Protein AF-A0A7R7BCV6-F1 (afdb_monomer_lite)

pLDDT: mean 92.2, std 9.37, range [54.16, 98.69]

Sequence (94 aa):
MRFWRGHNKRPVPPDTRMTAQQRRRLRLMIQAADGRMNGASYREIAAVCYGIERVGTNPWKTSSLRDAVIGLVKGGAEMIGGGYLQLLRHRRRA

Radius of gyration: 16.89 Å; chains: 1; bounding box: 45×40×32 Å

Foldseek 3Di:
DQVVCVVVVHDGDDDPLDDPVRVLLLVLLQQLQVCVVVVHDLLRSLCVSPNNVVSPPDDNVPDPSSVSSVVSPVVSVVCVVVVVVVSVDDPDDD

Structure (mmCIF, N/CA/C/O backbone):
data_AF-A0A7R7BCV6-F1
#
_entry.id   AF-A0A7R7BCV6-F1
#
loop_
_atom_site.group_PDB
_atom_site.id
_atom_site.type_symbol
_atom_site.label_atom_id
_atom_site.label_alt_id
_atom_site.label_comp_id
_atom_site.label_asym_id
_atom_site.label_entity_id
_atom_site.label_seq_id
_atom_site.pdbx_PDB_ins_code
_atom_site.Cartn_x
_atom_site.Cartn_y
_atom_site.Cartn_z
_atom_site.occupancy
_atom_site.B_iso_or_equiv
_atom_site.auth_seq_id
_atom_site.auth_comp_id
_atom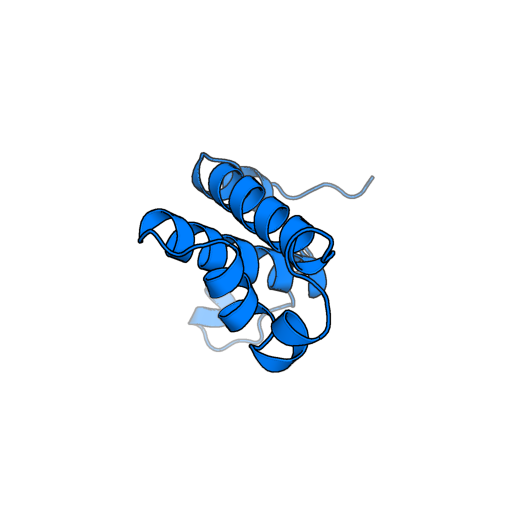_site.auth_asym_id
_atom_site.auth_atom_id
_atom_site.pdbx_PDB_model_num
ATOM 1 N N . MET A 1 1 ? -20.633 20.570 7.604 1.00 71.94 1 MET A N 1
ATOM 2 C CA . MET A 1 1 ? -20.101 19.188 7.504 1.00 71.94 1 MET A CA 1
ATOM 3 C C . MET A 1 1 ? -20.025 18.734 6.043 1.00 71.94 1 MET A C 1
ATOM 5 O O . MET A 1 1 ? -20.965 18.981 5.299 1.00 71.94 1 MET A O 1
ATOM 9 N N . ARG A 1 2 ? -18.915 18.106 5.616 1.00 78.06 2 ARG A N 1
ATOM 10 C CA . ARG A 1 2 ? -18.667 17.698 4.208 1.00 78.06 2 ARG A CA 1
ATOM 11 C C . ARG A 1 2 ? -19.643 16.627 3.707 1.00 78.06 2 ARG A C 1
ATOM 13 O O . ARG A 1 2 ? -20.156 16.760 2.604 1.00 78.06 2 ARG A O 1
ATOM 20 N N . PHE A 1 3 ? -19.939 15.639 4.555 1.00 82.06 3 PHE A N 1
ATOM 21 C CA . PHE A 1 3 ? -20.923 14.580 4.301 1.00 82.06 3 PHE A CA 1
ATOM 22 C C . PHE A 1 3 ? -22.284 15.150 3.870 1.00 82.06 3 PHE A C 1
ATOM 24 O O . PHE A 1 3 ? -22.760 14.873 2.774 1.00 82.06 3 PHE A O 1
ATOM 31 N N . TRP A 1 4 ? -22.840 16.058 4.676 1.00 85.69 4 TRP A N 1
ATOM 32 C CA . TRP A 1 4 ? -24.119 16.713 4.399 1.00 85.69 4 TRP A CA 1
ATOM 33 C C . TRP A 1 4 ? -24.133 17.516 3.090 1.00 85.69 4 TRP A C 1
ATOM 35 O O . TRP A 1 4 ? -25.152 17.545 2.410 1.00 85.69 4 TRP A O 1
ATOM 45 N N . ARG A 1 5 ? -23.022 18.154 2.691 1.00 89.00 5 ARG A N 1
ATOM 46 C CA . ARG A 1 5 ? -22.957 18.863 1.397 1.00 89.00 5 ARG A CA 1
ATOM 47 C C . ARG A 1 5 ? -23.026 17.894 0.219 1.00 89.00 5 ARG A C 1
ATOM 49 O O . ARG A 1 5 ? -23.812 18.134 -0.690 1.00 89.00 5 ARG A O 1
ATOM 56 N N . GLY A 1 6 ? -22.268 16.798 0.279 1.00 88.94 6 GLY A N 1
ATOM 57 C CA . GLY A 1 6 ? -22.277 15.771 -0.765 1.00 88.94 6 GLY A CA 1
ATOM 58 C C . GLY A 1 6 ? -23.654 15.132 -0.937 1.00 88.94 6 GLY A C 1
ATOM 59 O O . GLY A 1 6 ? -24.138 15.030 -2.059 1.00 88.94 6 GLY A O 1
ATOM 60 N N . HIS A 1 7 ? -24.323 14.805 0.173 1.00 91.81 7 HIS A N 1
ATOM 61 C CA . HIS A 1 7 ? -25.683 14.259 0.147 1.00 91.81 7 HIS A CA 1
ATOM 62 C C . HIS A 1 7 ? -26.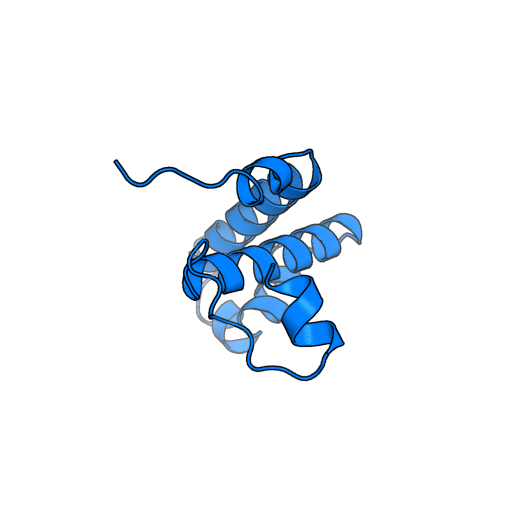694 15.214 -0.515 1.00 91.81 7 HIS A C 1
ATOM 64 O O . HIS A 1 7 ? -27.552 14.788 -1.276 1.00 91.81 7 HIS A O 1
ATOM 70 N N . ASN A 1 8 ? -26.535 16.522 -0.303 1.00 94.25 8 ASN A N 1
ATOM 71 C CA . ASN A 1 8 ? -27.393 17.556 -0.886 1.00 94.25 8 ASN A CA 1
ATOM 72 C C . ASN A 1 8 ? -26.928 18.043 -2.276 1.00 94.25 8 ASN A C 1
ATOM 74 O O . ASN A 1 8 ? -27.295 19.144 -2.683 1.00 94.25 8 ASN A O 1
ATOM 78 N N . LYS A 1 9 ? -26.072 17.283 -2.982 1.00 91.38 9 LYS A N 1
ATOM 79 C CA . LYS A 1 9 ? -25.496 17.642 -4.299 1.00 91.38 9 LYS A CA 1
ATOM 80 C C . LYS A 1 9 ? -24.828 19.028 -4.340 1.00 91.38 9 LYS A C 1
ATOM 82 O O . LYS A 1 9 ? -24.731 19.659 -5.390 1.00 91.38 9 LYS A O 1
ATOM 87 N N . ARG A 1 10 ? -24.352 19.518 -3.192 1.00 91.19 10 ARG A N 1
ATOM 88 C CA . ARG A 1 10 ? -23.624 20.787 -3.074 1.00 91.19 10 ARG A CA 1
ATOM 89 C C . ARG A 1 10 ? -22.120 20.546 -3.235 1.00 91.19 10 ARG A C 1
ATOM 91 O O . ARG A 1 10 ? -21.637 19.498 -2.801 1.00 91.19 10 ARG A O 1
ATOM 98 N N . PRO A 1 11 ? -21.353 21.527 -3.750 1.00 89.25 11 PRO A N 1
ATOM 99 C CA . PRO A 1 11 ? -19.899 21.425 -3.830 1.00 89.25 11 PRO A CA 1
ATOM 100 C C . PRO A 1 11 ? -19.277 21.037 -2.480 1.00 89.25 11 PRO A C 1
ATOM 102 O O . PRO A 1 11 ? -19.568 21.642 -1.439 1.00 89.25 11 PRO A O 1
ATOM 105 N N . VAL A 1 12 ? -18.439 19.998 -2.495 1.00 87.25 12 VAL A N 1
ATOM 106 C CA . VAL A 1 12 ? -17.772 19.459 -1.305 1.00 87.25 12 VAL A CA 1
ATOM 107 C C . VAL A 1 12 ? -16.341 19.997 -1.251 1.00 87.25 12 VAL A C 1
ATOM 109 O O . VAL A 1 12 ? -15.566 19.717 -2.163 1.00 87.25 12 VAL A O 1
ATOM 112 N N . PRO A 1 13 ? -15.945 20.715 -0.184 1.00 84.50 13 PRO A N 1
ATOM 113 C CA . PRO A 1 13 ? -14.570 21.177 -0.034 1.00 84.50 13 PRO A CA 1
ATOM 114 C C . PRO A 1 13 ? -13.556 20.016 -0.060 1.00 84.50 13 PRO A C 1
ATOM 116 O O . PRO A 1 13 ? -13.856 18.935 0.481 1.00 84.50 13 PRO A O 1
ATOM 119 N N . PRO A 1 14 ? -12.358 20.221 -0.641 1.00 79.44 14 PRO A N 1
ATOM 120 C CA . PRO A 1 14 ? -11.313 19.202 -0.687 1.00 79.44 14 PRO A CA 1
ATOM 121 C C . PRO A 1 14 ? -10.903 18.761 0.725 1.00 79.44 14 PRO A C 1
ATOM 123 O O . PRO A 1 14 ? -10.848 19.562 1.657 1.00 79.44 14 PRO A O 1
ATOM 126 N N . ASP A 1 15 ? -10.641 17.461 0.899 1.00 79.81 15 ASP A N 1
ATOM 127 C CA . ASP A 1 15 ? -10.150 16.930 2.174 1.00 79.81 15 ASP A CA 1
ATOM 128 C C . ASP A 1 15 ? -8.631 17.081 2.260 1.00 79.81 15 ASP A C 1
ATOM 130 O O . ASP A 1 15 ? -7.892 16.357 1.591 1.00 79.81 15 ASP A O 1
ATOM 134 N N . THR A 1 16 ? -8.173 18.014 3.090 1.00 83.00 16 THR A N 1
ATOM 135 C CA . THR A 1 16 ? -6.755 18.363 3.245 1.00 83.00 16 THR A CA 1
ATOM 136 C C . THR A 1 16 ? -6.036 17.551 4.323 1.00 83.00 16 THR A C 1
ATOM 138 O O . THR A 1 16 ? -4.841 17.753 4.534 1.00 83.00 16 THR A O 1
ATOM 141 N N . ARG A 1 17 ? -6.717 16.607 4.996 1.00 81.38 17 ARG A N 1
ATOM 142 C CA . ARG A 1 17 ? -6.092 15.764 6.037 1.00 81.38 17 ARG A CA 1
ATOM 143 C C . ARG A 1 17 ? -5.036 14.805 5.489 1.00 81.38 17 ARG A C 1
ATOM 145 O O . ARG A 1 17 ? -4.209 14.316 6.250 1.00 81.38 17 ARG A O 1
ATOM 152 N N . MET A 1 18 ? -5.082 14.518 4.189 1.00 86.81 18 MET A N 1
ATOM 153 C CA . MET A 1 18 ? -4.213 13.552 3.529 1.00 86.81 18 MET A CA 1
ATOM 154 C C . MET A 1 18 ? -3.750 14.055 2.169 1.00 86.81 18 MET A C 1
ATOM 156 O O . MET A 1 18 ? -4.571 14.463 1.342 1.00 86.81 18 MET A O 1
ATOM 160 N N . THR A 1 19 ? -2.453 13.925 1.895 1.00 90.12 19 THR A N 1
ATOM 161 C CA . THR A 1 19 ? -1.911 14.193 0.559 1.00 90.12 19 THR A CA 1
ATOM 162 C C . THR A 1 19 ? -2.368 13.126 -0.441 1.00 90.12 19 THR A C 1
ATOM 164 O O . THR A 1 19 ? -2.724 11.998 -0.077 1.00 90.12 19 THR A O 1
ATOM 167 N N . ALA A 1 20 ? -2.332 13.453 -1.736 1.00 91.88 20 ALA A N 1
ATOM 168 C CA . ALA A 1 20 ? -2.649 12.494 -2.796 1.00 91.88 20 ALA A CA 1
ATOM 169 C C . ALA A 1 20 ? -1.739 11.250 -2.743 1.00 91.88 20 ALA A C 1
ATOM 171 O O . ALA A 1 20 ? -2.211 10.127 -2.939 1.00 91.88 20 ALA A O 1
ATOM 172 N N . GLN A 1 21 ? -0.460 11.436 -2.400 1.00 94.06 21 GLN A N 1
ATOM 173 C CA . GLN A 1 21 ? 0.510 10.353 -2.239 1.00 94.06 21 GLN A CA 1
ATOM 174 C C . GLN A 1 21 ? 0.158 9.435 -1.063 1.00 94.06 21 GLN A C 1
ATOM 176 O O . GLN A 1 21 ? 0.148 8.216 -1.228 1.00 94.06 21 GLN A O 1
ATOM 181 N N . GLN A 1 22 ? -0.195 9.996 0.100 1.00 93.25 22 GLN A N 1
ATOM 182 C CA . GLN A 1 22 ? -0.631 9.206 1.258 1.00 93.25 22 GLN A CA 1
ATOM 183 C C . GLN A 1 22 ? -1.891 8.399 0.931 1.00 93.25 22 GLN A C 1
ATOM 185 O O . GLN A 1 22 ? -1.965 7.211 1.236 1.00 93.25 22 GLN A O 1
ATOM 190 N N . ARG A 1 23 ? -2.859 9.015 0.240 1.00 93.69 23 ARG A N 1
ATOM 191 C CA . ARG A 1 23 ? -4.094 8.343 -0.188 1.00 93.69 23 ARG A CA 1
ATOM 192 C C . ARG A 1 23 ? -3.822 7.205 -1.175 1.00 93.69 23 ARG A C 1
ATOM 194 O O . ARG A 1 23 ? -4.42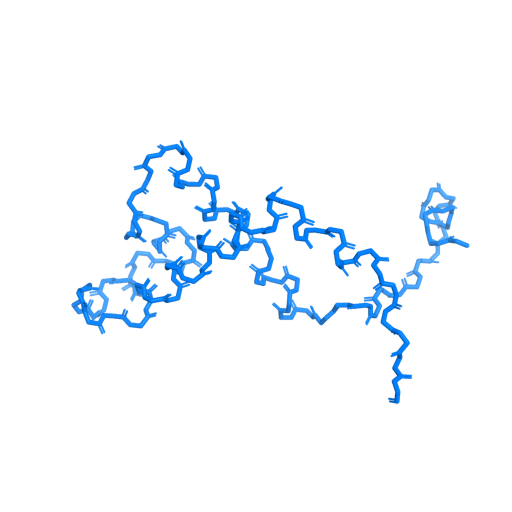2 6.141 -1.053 1.00 93.69 23 ARG A O 1
ATOM 201 N N . ARG A 1 24 ? -2.912 7.409 -2.136 1.00 95.62 24 ARG A N 1
ATOM 202 C CA . ARG A 1 24 ? -2.465 6.349 -3.055 1.00 95.62 24 ARG A CA 1
ATOM 203 C C . ARG A 1 24 ? -1.804 5.208 -2.290 1.00 95.62 24 ARG A C 1
ATOM 205 O O . ARG A 1 24 ? -2.132 4.054 -2.541 1.00 95.62 24 ARG A O 1
ATOM 212 N N . ARG A 1 25 ? -0.915 5.530 -1.348 1.00 96.75 25 ARG A N 1
ATOM 213 C CA . ARG A 1 25 ? -0.223 4.531 -0.532 1.00 96.75 25 ARG A CA 1
ATOM 214 C C . ARG A 1 25 ? -1.204 3.701 0.295 1.00 96.75 25 ARG A C 1
ATOM 216 O O . ARG A 1 25 ? -1.089 2.487 0.267 1.00 96.75 25 ARG A O 1
ATOM 223 N N . LEU A 1 26 ? -2.202 4.317 0.937 1.00 96.19 26 LEU A N 1
ATOM 224 C CA . LEU A 1 26 ? -3.229 3.577 1.684 1.00 96.19 26 LEU A CA 1
ATOM 225 C C . LEU A 1 26 ? -3.994 2.570 0.818 1.00 96.19 26 LEU A C 1
ATOM 227 O O . LEU A 1 26 ? -4.208 1.447 1.255 1.00 96.19 26 LEU A O 1
ATOM 231 N N . ARG A 1 27 ? -4.376 2.936 -0.413 1.00 96.81 27 ARG A N 1
ATOM 232 C CA . ARG A 1 27 ? -5.051 1.989 -1.318 1.00 96.81 27 ARG A CA 1
ATOM 233 C C . ARG A 1 27 ? -4.180 0.774 -1.628 1.00 96.81 27 ARG A C 1
ATOM 235 O O . ARG A 1 27 ? -4.667 -0.346 -1.572 1.00 96.81 27 ARG A O 1
ATOM 242 N N . LEU A 1 28 ? -2.894 1.002 -1.897 1.00 98.31 28 LEU A N 1
ATOM 243 C CA . LEU A 1 28 ? -1.937 -0.080 -2.132 1.00 98.31 28 LEU A CA 1
ATOM 244 C C . LEU A 1 28 ? -1.735 -0.955 -0.887 1.00 98.31 28 LEU A C 1
ATOM 246 O O . LEU A 1 28 ? -1.539 -2.154 -1.018 1.00 98.31 28 LEU A O 1
ATOM 250 N N . MET A 1 29 ? -1.792 -0.373 0.314 1.00 98.50 29 MET A N 1
ATOM 251 C CA . MET A 1 29 ? -1.698 -1.123 1.571 1.00 98.50 29 MET A CA 1
ATOM 252 C C . MET A 1 29 ? -2.892 -2.047 1.785 1.00 98.50 29 MET A C 1
ATOM 254 O O . MET A 1 29 ? -2.687 -3.201 2.140 1.00 98.50 29 MET A O 1
ATOM 258 N N . ILE A 1 30 ? -4.109 -1.553 1.534 1.00 97.25 30 ILE A N 1
ATOM 259 C CA . ILE A 1 30 ? -5.336 -2.359 1.610 1.00 97.25 30 ILE A CA 1
ATOM 260 C C . ILE A 1 30 ? -5.243 -3.518 0.614 1.00 97.25 30 ILE A C 1
ATOM 262 O O . ILE A 1 30 ? -5.303 -4.672 1.014 1.00 97.25 30 ILE A O 1
ATOM 266 N N . GLN A 1 31 ? -4.945 -3.222 -0.653 1.00 98.06 31 GLN A N 1
ATOM 267 C CA . GLN A 1 31 ? -4.815 -4.245 -1.691 1.00 98.06 31 GLN A CA 1
ATOM 268 C C . GLN A 1 31 ? -3.720 -5.281 -1.381 1.00 98.06 31 GLN A C 1
ATOM 270 O O . GLN A 1 31 ? -3.893 -6.473 -1.630 1.00 98.06 31 GLN A O 1
ATOM 275 N N . ALA A 1 32 ? -2.581 -4.846 -0.835 1.00 98.69 32 ALA A N 1
ATOM 276 C CA . ALA A 1 32 ? -1.503 -5.745 -0.441 1.00 98.69 32 ALA A CA 1
ATOM 277 C C . ALA A 1 32 ? -1.889 -6.622 0.761 1.00 98.69 32 ALA A C 1
ATOM 279 O O . ALA A 1 32 ? -1.525 -7.798 0.790 1.00 98.69 32 ALA A O 1
ATOM 280 N N . ALA A 1 33 ? -2.618 -6.071 1.736 1.00 98.31 33 ALA A N 1
ATOM 281 C CA . ALA A 1 33 ? -3.142 -6.830 2.866 1.00 98.31 33 ALA A CA 1
ATOM 282 C C . ALA A 1 33 ? -4.151 -7.885 2.396 1.00 98.31 33 ALA A C 1
ATOM 284 O O . ALA A 1 33 ? -3.974 -9.058 2.722 1.00 98.31 33 ALA A O 1
ATOM 285 N N . ASP A 1 34 ? -5.106 -7.499 1.546 1.00 98.12 34 ASP A N 1
ATOM 286 C CA . ASP A 1 34 ? -6.080 -8.414 0.944 1.00 98.12 34 ASP A CA 1
ATOM 287 C C . ASP A 1 34 ? -5.367 -9.543 0.189 1.00 98.12 34 ASP A C 1
ATOM 289 O O . ASP A 1 34 ? -5.644 -10.721 0.413 1.00 98.12 34 ASP A O 1
ATOM 293 N N . GLY A 1 35 ? -4.377 -9.210 -0.646 1.00 98.25 35 GLY A N 1
ATOM 294 C CA . GLY A 1 35 ? -3.580 -10.204 -1.363 1.00 98.25 35 GLY A CA 1
ATOM 295 C C . GLY A 1 35 ? -2.888 -11.194 -0.422 1.00 98.25 35 GLY A C 1
ATOM 296 O O . GLY A 1 35 ? -2.957 -12.402 -0.639 1.00 98.25 35 GLY A O 1
ATOM 297 N N . ARG A 1 36 ? -2.265 -10.712 0.663 1.00 98.12 36 ARG A N 1
ATOM 298 C CA . ARG A 1 36 ? -1.610 -11.591 1.646 1.00 98.12 36 ARG A CA 1
ATOM 299 C C . ARG A 1 36 ? -2.589 -12.461 2.418 1.00 98.12 36 ARG A C 1
ATOM 301 O O . ARG A 1 36 ? -2.268 -13.623 2.650 1.00 98.12 36 ARG A O 1
ATOM 308 N N . MET A 1 37 ? -3.746 -11.923 2.801 1.00 97.81 37 MET A N 1
ATOM 309 C CA . MET A 1 37 ? -4.806 -12.688 3.467 1.00 97.81 37 MET A CA 1
ATOM 310 C C . MET A 1 37 ? -5.339 -13.812 2.572 1.00 97.81 37 MET A C 1
ATOM 312 O O . MET A 1 37 ? -5.695 -14.869 3.077 1.00 97.81 37 MET A O 1
ATOM 316 N N . ASN A 1 38 ? -5.308 -13.618 1.251 1.00 98.31 38 ASN A N 1
ATOM 317 C CA . ASN A 1 38 ? -5.679 -14.621 0.252 1.00 98.31 38 ASN A CA 1
ATOM 318 C C . ASN A 1 38 ? -4.492 -15.481 -0.233 1.00 98.31 38 ASN A C 1
ATOM 320 O O . ASN A 1 38 ? -4.590 -16.159 -1.251 1.00 98.31 38 ASN A O 1
ATOM 324 N N . GLY A 1 39 ? -3.352 -15.458 0.467 1.00 98.38 39 GLY A N 1
ATOM 325 C CA . GLY A 1 39 ? -2.210 -16.331 0.178 1.00 98.38 39 GLY A CA 1
ATOM 326 C C . GLY A 1 39 ? -1.287 -15.876 -0.958 1.00 98.38 39 GLY A C 1
ATOM 327 O O . GLY A 1 39 ? -0.280 -16.540 -1.203 1.00 98.38 39 GLY A O 1
ATOM 328 N N . ALA A 1 40 ? -1.543 -14.733 -1.603 1.00 98.62 40 ALA A N 1
ATOM 329 C CA . ALA A 1 40 ? -0.685 -14.230 -2.674 1.00 98.62 40 ALA A CA 1
ATOM 330 C C . ALA A 1 40 ? 0.741 -13.961 -2.170 1.00 98.62 40 ALA A C 1
ATOM 332 O O . ALA A 1 40 ? 0.969 -13.400 -1.088 1.00 98.62 40 ALA A O 1
ATOM 333 N N . SER A 1 41 ? 1.733 -14.329 -2.971 1.00 98.38 41 SER A N 1
ATOM 334 C CA . SER A 1 41 ? 3.135 -14.022 -2.715 1.00 98.38 41 SER A CA 1
ATOM 335 C C . SER A 1 41 ? 3.408 -12.521 -2.852 1.00 98.38 41 SER A C 1
ATOM 337 O O . SER A 1 41 ? 2.722 -11.782 -3.559 1.00 98.38 41 SER A O 1
ATOM 339 N N . TYR A 1 42 ? 4.486 -12.047 -2.224 1.00 98.31 42 TYR A N 1
ATOM 340 C CA . TYR A 1 42 ? 4.923 -10.656 -2.380 1.00 98.31 42 TYR A CA 1
ATOM 341 C C . TYR A 1 42 ? 5.196 -10.274 -3.845 1.00 98.31 42 TYR A C 1
ATOM 343 O O . TYR A 1 42 ? 5.017 -9.115 -4.212 1.00 98.31 42 TYR A O 1
ATOM 351 N N . ARG A 1 43 ? 5.613 -11.233 -4.684 1.00 98.25 43 ARG A N 1
ATOM 352 C CA . ARG A 1 43 ? 5.886 -10.990 -6.106 1.00 98.25 43 ARG A CA 1
ATOM 353 C C . ARG A 1 43 ? 4.598 -10.828 -6.909 1.00 98.25 43 ARG A C 1
ATOM 355 O O . ARG A 1 43 ? 4.530 -9.932 -7.743 1.00 98.25 43 ARG A O 1
ATOM 362 N N . GLU A 1 44 ? 3.577 -11.636 -6.631 1.00 98.50 44 GLU A N 1
ATOM 363 C CA . GLU A 1 44 ? 2.250 -11.493 -7.250 1.00 98.50 44 GLU A CA 1
ATOM 364 C C . GLU A 1 44 ? 1.600 -10.169 -6.850 1.00 98.50 44 GLU A C 1
ATOM 366 O O . GLU A 1 44 ? 1.120 -9.429 -7.705 1.00 98.50 44 GLU A O 1
ATOM 371 N N . ILE A 1 45 ? 1.686 -9.794 -5.571 1.00 98.62 45 ILE A N 1
ATOM 372 C CA . ILE A 1 45 ? 1.204 -8.485 -5.112 1.00 98.62 45 ILE A CA 1
ATOM 373 C C . ILE A 1 45 ? 1.970 -7.355 -5.815 1.00 98.62 45 ILE A C 1
ATOM 375 O O . ILE A 1 45 ? 1.363 -6.374 -6.246 1.00 98.62 45 ILE A O 1
ATOM 379 N N . ALA A 1 46 ? 3.292 -7.484 -5.979 1.00 98.25 46 ALA A N 1
ATOM 380 C CA . ALA A 1 46 ? 4.083 -6.506 -6.721 1.00 98.25 46 ALA A CA 1
ATOM 381 C C . ALA A 1 46 ? 3.622 -6.383 -8.177 1.00 98.25 46 ALA A C 1
ATOM 383 O O . ALA A 1 46 ? 3.519 -5.267 -8.684 1.00 98.25 46 ALA A O 1
ATOM 384 N N . ALA A 1 47 ? 3.327 -7.505 -8.834 1.00 98.00 47 ALA A N 1
ATOM 385 C CA . ALA A 1 47 ? 2.879 -7.530 -10.219 1.00 98.00 47 ALA A CA 1
ATOM 386 C C . ALA A 1 47 ? 1.555 -6.778 -10.406 1.00 98.00 47 ALA A C 1
ATOM 388 O O . ALA A 1 47 ? 1.434 -5.995 -11.344 1.00 98.00 47 ALA A O 1
ATOM 389 N N . VAL A 1 48 ? 0.600 -6.935 -9.486 1.00 97.50 48 VAL A N 1
ATOM 390 C CA . VAL A 1 48 ? -0.674 -6.201 -9.555 1.00 97.50 48 VAL A CA 1
ATOM 391 C C . VAL A 1 48 ? -0.492 -4.717 -9.194 1.00 97.50 48 VAL A C 1
ATOM 393 O O . VAL A 1 48 ? -1.092 -3.848 -9.822 1.00 97.50 48 VAL A O 1
ATOM 396 N N . CYS A 1 49 ? 0.360 -4.397 -8.214 1.00 96.50 49 CYS A N 1
ATOM 397 C CA . CYS A 1 49 ? 0.579 -3.017 -7.761 1.00 96.50 49 CYS A CA 1
ATOM 398 C C . CYS A 1 49 ? 1.437 -2.168 -8.719 1.00 96.50 49 CYS A C 1
ATOM 400 O O . CYS A 1 49 ? 1.261 -0.948 -8.784 1.00 96.50 49 CYS A O 1
ATOM 402 N N . TYR A 1 50 ? 2.401 -2.786 -9.409 1.00 96.06 50 TYR A N 1
ATOM 403 C CA . TYR A 1 50 ? 3.450 -2.094 -10.169 1.00 96.06 50 TYR A CA 1
ATOM 404 C C . TYR A 1 50 ? 3.604 -2.567 -11.622 1.00 96.06 50 TYR A C 1
ATOM 406 O O . TYR A 1 50 ? 4.346 -1.927 -12.368 1.00 96.06 50 TYR A O 1
ATOM 414 N N . GLY A 1 51 ? 2.907 -3.633 -12.023 1.00 97.31 51 GLY A N 1
ATOM 415 C CA . GLY A 1 51 ? 2.999 -4.252 -13.346 1.00 97.31 51 GLY A CA 1
ATOM 416 C C . GLY A 1 51 ? 4.044 -5.369 -13.413 1.00 97.31 51 GLY A C 1
ATOM 417 O O . GLY A 1 51 ? 5.133 -5.253 -12.846 1.00 97.31 51 GLY A O 1
ATOM 418 N N . ILE A 1 52 ? 3.721 -6.446 -14.138 1.00 97.12 52 ILE A N 1
ATOM 419 C CA . ILE A 1 52 ? 4.592 -7.625 -14.311 1.00 97.12 52 ILE A CA 1
ATOM 420 C C . ILE A 1 52 ? 5.931 -7.227 -14.943 1.00 97.12 52 ILE A C 1
ATOM 422 O O . ILE A 1 52 ? 6.977 -7.585 -14.404 1.00 97.12 52 ILE A O 1
ATOM 426 N N . GLU A 1 53 ? 5.902 -6.416 -16.005 1.00 96.88 53 GLU A N 1
ATOM 427 C CA . GLU A 1 53 ? 7.099 -5.952 -16.724 1.00 96.88 53 GLU A CA 1
ATOM 428 C C . GLU A 1 53 ? 8.113 -5.284 -15.792 1.00 96.88 53 GLU A C 1
ATOM 430 O O . GLU A 1 53 ? 9.290 -5.645 -15.744 1.00 96.88 53 GLU A O 1
ATOM 435 N N . ARG A 1 54 ? 7.635 -4.354 -14.959 1.00 96.12 54 ARG A N 1
ATOM 436 C CA . ARG A 1 54 ? 8.484 -3.616 -14.019 1.00 96.12 54 ARG A CA 1
ATOM 437 C C . ARG A 1 54 ? 9.041 -4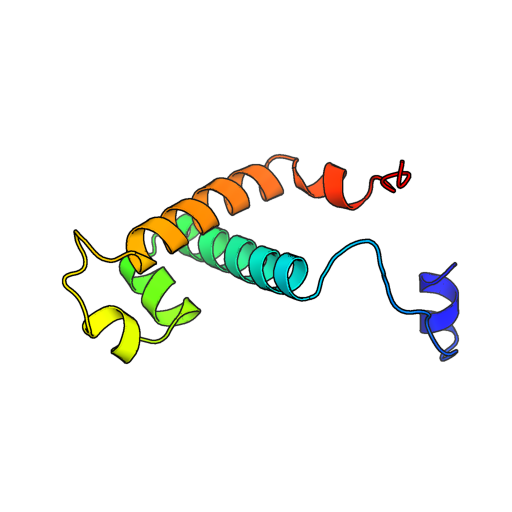.511 -12.913 1.00 96.12 54 ARG A C 1
ATOM 439 O O . ARG A 1 54 ? 10.155 -4.299 -12.438 1.00 96.12 54 ARG A O 1
ATOM 446 N N . VAL A 1 55 ? 8.264 -5.500 -12.476 1.00 96.94 55 VAL A N 1
ATOM 447 C CA . VAL A 1 55 ? 8.710 -6.491 -11.487 1.00 96.94 55 VAL A CA 1
ATOM 448 C C . VAL A 1 55 ? 9.742 -7.447 -12.089 1.00 96.94 55 VAL A C 1
ATOM 450 O O . VAL A 1 55 ? 10.620 -7.912 -11.365 1.00 96.94 55 VAL A O 1
ATOM 453 N N . GLY A 1 56 ? 9.658 -7.719 -13.393 1.00 95.69 56 GLY A N 1
ATOM 454 C CA . GLY A 1 56 ? 10.596 -8.559 -14.136 1.00 95.69 56 GLY A CA 1
ATOM 455 C C . GLY A 1 56 ? 11.939 -7.897 -14.456 1.00 95.69 56 GLY A C 1
ATOM 456 O O . GLY A 1 56 ? 12.906 -8.616 -14.680 1.00 95.69 56 GLY A O 1
ATOM 457 N N . THR A 1 57 ? 12.032 -6.561 -14.429 1.00 94.12 57 THR A N 1
ATOM 458 C CA . THR A 1 57 ? 13.248 -5.827 -14.835 1.00 94.12 57 THR A CA 1
ATOM 459 C C . THR A 1 57 ? 14.476 -6.138 -13.970 1.00 94.12 57 THR A C 1
ATOM 461 O O . THR A 1 57 ? 15.590 -6.159 -14.477 1.00 94.12 57 THR A O 1
ATOM 464 N N . ASN A 1 58 ? 14.287 -6.376 -12.667 1.00 91.31 58 ASN A N 1
ATOM 465 C CA . ASN A 1 58 ? 15.377 -6.614 -11.718 1.00 91.31 58 ASN A CA 1
ATOM 466 C C . ASN A 1 58 ? 15.221 -7.973 -11.021 1.00 91.31 58 ASN A C 1
ATOM 468 O O . ASN A 1 58 ? 14.090 -8.398 -10.760 1.00 91.31 58 ASN A O 1
ATOM 472 N N . PRO A 1 59 ? 16.325 -8.626 -10.610 1.00 95.75 59 PRO A N 1
ATOM 473 C CA . PRO A 1 59 ? 16.258 -9.830 -9.792 1.00 95.75 59 PRO A CA 1
ATOM 474 C C . PRO A 1 59 ? 15.400 -9.624 -8.534 1.00 95.75 59 PRO A C 1
ATOM 476 O O . PRO A 1 59 ? 15.642 -8.734 -7.721 1.00 95.75 59 PRO A O 1
ATOM 479 N N . TRP A 1 60 ? 14.391 -10.479 -8.343 1.00 96.44 60 TRP A N 1
ATOM 480 C CA . TRP A 1 60 ? 13.378 -10.288 -7.296 1.00 96.44 60 TRP A CA 1
ATOM 481 C C . TRP A 1 60 ? 13.954 -10.198 -5.872 1.00 96.44 60 TRP A C 1
ATOM 483 O O . TRP A 1 60 ? 13.438 -9.456 -5.038 1.00 96.44 60 TRP A O 1
ATOM 493 N N . LYS A 1 61 ? 15.019 -10.949 -5.563 1.00 94.00 61 LYS A N 1
ATOM 494 C CA . LYS A 1 61 ? 15.604 -10.993 -4.210 1.00 94.00 61 LYS A CA 1
ATOM 495 C C . LYS A 1 61 ? 16.263 -9.680 -3.778 1.00 94.00 61 LYS A C 1
ATOM 497 O O . LYS A 1 61 ? 16.309 -9.436 -2.580 1.00 94.00 61 LYS A O 1
ATOM 502 N N . THR A 1 62 ? 16.715 -8.857 -4.721 1.00 95.50 62 THR A N 1
ATOM 503 C CA . THR A 1 62 ? 17.400 -7.575 -4.475 1.00 95.50 62 THR A CA 1
ATOM 504 C C . THR A 1 62 ? 16.586 -6.374 -4.967 1.00 95.50 62 THR A C 1
ATOM 506 O O . THR A 1 62 ? 17.074 -5.248 -4.990 1.00 95.50 62 THR A O 1
ATOM 509 N N . SER A 1 63 ? 15.339 -6.601 -5.387 1.00 96.88 63 SER A N 1
ATOM 510 C CA . SER A 1 63 ? 14.481 -5.569 -5.962 1.00 96.88 63 SER A CA 1
ATOM 511 C C . SER A 1 63 ? 13.895 -4.654 -4.888 1.00 96.88 63 SER A C 1
ATOM 513 O O . SER A 1 63 ? 13.230 -5.121 -3.967 1.00 96.88 63 SER A O 1
ATOM 515 N N . SER A 1 64 ? 14.004 -3.336 -5.072 1.00 97.00 64 SER A N 1
ATOM 516 C CA . SER A 1 64 ? 13.344 -2.348 -4.202 1.00 97.00 64 SER A CA 1
ATOM 517 C C . SER A 1 64 ? 11.814 -2.466 -4.198 1.00 97.00 64 SER A C 1
ATOM 519 O O . SER A 1 64 ? 11.158 -2.057 -3.240 1.00 97.00 64 SER A O 1
ATOM 521 N N . LEU A 1 65 ? 11.218 -3.068 -5.238 1.00 97.31 65 LEU A N 1
ATOM 522 C CA . LEU A 1 65 ? 9.783 -3.367 -5.264 1.00 97.31 65 LEU A CA 1
ATOM 523 C C . LEU A 1 65 ? 9.406 -4.453 -4.255 1.00 97.31 65 LEU A C 1
ATOM 525 O O . LEU A 1 65 ? 8.302 -4.412 -3.714 1.00 97.31 65 LEU A O 1
ATOM 529 N N . ARG A 1 66 ? 10.312 -5.392 -3.957 1.00 98.19 66 ARG A N 1
ATOM 530 C CA . ARG A 1 66 ? 10.097 -6.385 -2.902 1.00 98.19 66 ARG A CA 1
ATOM 531 C C . ARG A 1 66 ? 9.965 -5.701 -1.548 1.00 98.19 66 ARG A C 1
ATOM 533 O O . ARG A 1 66 ? 8.986 -5.944 -0.844 1.00 98.19 66 ARG A O 1
ATOM 540 N N . ASP A 1 67 ? 10.896 -4.810 -1.226 1.00 98.38 67 ASP A N 1
ATOM 541 C CA . ASP A 1 67 ? 10.880 -4.068 0.038 1.00 98.38 67 ASP A CA 1
ATOM 542 C C . ASP A 1 67 ? 9.669 -3.137 0.127 1.00 98.38 67 ASP A C 1
ATOM 544 O O . ASP A 1 67 ? 8.997 -3.080 1.161 1.00 98.38 67 ASP A O 1
ATOM 548 N N . ALA A 1 68 ? 9.322 -2.474 -0.982 1.00 98.06 68 ALA A N 1
ATOM 549 C CA . ALA A 1 68 ? 8.130 -1.640 -1.063 1.00 98.06 68 ALA A CA 1
ATOM 550 C C . ALA A 1 68 ? 6.856 -2.440 -0.751 1.00 98.06 68 ALA A C 1
ATOM 552 O O . ALA A 1 68 ? 6.055 -2.004 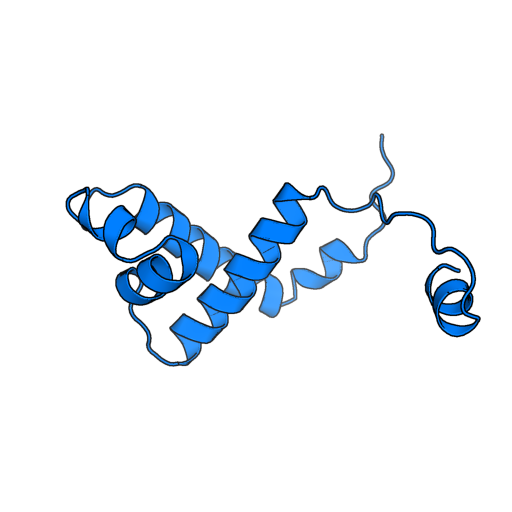0.077 1.00 98.06 68 ALA A O 1
ATOM 553 N N . VAL A 1 69 ? 6.677 -3.623 -1.352 1.00 98.38 69 VAL A N 1
ATOM 554 C CA . VAL A 1 69 ? 5.502 -4.468 -1.089 1.00 98.38 69 VAL A CA 1
ATOM 555 C C . VAL A 1 69 ? 5.508 -5.024 0.333 1.00 98.38 69 VAL A C 1
ATOM 557 O O . VAL A 1 69 ? 4.457 -5.022 0.971 1.00 98.38 69 VAL A O 1
ATOM 560 N N . ILE A 1 70 ? 6.656 -5.436 0.879 1.00 98.56 70 ILE A N 1
ATOM 561 C CA . ILE A 1 70 ? 6.747 -5.847 2.291 1.00 98.56 70 ILE A CA 1
ATOM 562 C C . ILE A 1 70 ? 6.275 -4.709 3.206 1.00 98.56 70 ILE A C 1
ATOM 564 O O . ILE A 1 70 ? 5.480 -4.941 4.118 1.00 98.56 70 ILE A O 1
ATOM 568 N N . GLY A 1 71 ? 6.711 -3.476 2.937 1.00 98.62 71 GLY A N 1
ATOM 569 C CA . GLY A 1 71 ? 6.268 -2.292 3.670 1.00 98.62 71 GLY A CA 1
ATOM 570 C C . GLY A 1 71 ? 4.772 -1.999 3.508 1.00 98.62 71 GLY A C 1
ATOM 571 O O . GLY A 1 71 ? 4.123 -1.595 4.475 1.00 98.62 71 GLY A O 1
ATOM 572 N N . LEU A 1 72 ? 4.206 -2.216 2.314 1.00 98.62 72 LEU A N 1
ATOM 573 C CA . LEU A 1 72 ? 2.766 -2.076 2.074 1.00 98.62 72 LEU A CA 1
ATOM 574 C C . LEU A 1 72 ? 1.958 -3.101 2.871 1.00 98.62 72 LEU A C 1
ATOM 576 O O . LEU A 1 72 ? 0.981 -2.723 3.506 1.00 98.62 72 LEU A O 1
ATOM 580 N N . VAL A 1 73 ? 2.391 -4.362 2.877 1.00 98.69 73 VAL A N 1
ATOM 581 C CA . VAL A 1 73 ? 1.745 -5.447 3.626 1.00 98.69 73 VAL A CA 1
ATOM 582 C C . VAL A 1 73 ? 1.775 -5.172 5.124 1.00 98.69 73 VAL A C 1
ATOM 584 O O . VAL A 1 73 ? 0.733 -5.229 5.771 1.00 98.69 73 VAL A O 1
ATOM 587 N N . LYS A 1 74 ? 2.954 -4.852 5.675 1.00 98.50 74 LYS A N 1
ATOM 588 C CA . LYS A 1 74 ? 3.111 -4.584 7.111 1.00 98.50 74 LYS A CA 1
ATOM 589 C C . LYS A 1 74 ? 2.238 -3.416 7.550 1.00 98.50 74 LYS A C 1
ATOM 591 O O . LYS A 1 74 ? 1.422 -3.568 8.450 1.00 98.50 74 LYS A O 1
ATOM 596 N N . GLY A 1 75 ? 2.342 -2.281 6.860 1.00 98.19 75 GLY A N 1
ATOM 597 C CA . GLY A 1 75 ? 1.520 -1.136 7.227 1.00 98.19 75 GLY A CA 1
ATOM 598 C C . GLY A 1 75 ? 0.035 -1.336 6.903 1.00 98.19 75 GLY A C 1
ATOM 599 O O . GLY A 1 75 ? -0.800 -0.772 7.592 1.00 98.19 75 GLY A O 1
ATOM 600 N N . GLY A 1 76 ? -0.334 -2.165 5.921 1.00 98.00 76 GLY A N 1
ATOM 601 C CA . GLY A 1 76 ? -1.726 -2.573 5.702 1.00 98.00 76 GLY A CA 1
ATOM 602 C C . GLY A 1 76 ? -2.293 -3.344 6.892 1.00 98.00 76 GLY A C 1
ATOM 603 O O . GLY A 1 76 ? -3.361 -2.995 7.390 1.00 98.00 76 GLY A O 1
ATOM 604 N N . ALA A 1 77 ? -1.538 -4.316 7.408 1.00 98.06 77 ALA A N 1
ATOM 605 C CA . ALA A 1 77 ? -1.905 -5.054 8.613 1.00 98.06 77 ALA A CA 1
ATOM 606 C C . ALA A 1 77 ? -2.027 -4.135 9.843 1.00 98.06 77 ALA A C 1
ATOM 608 O O . ALA A 1 77 ? -3.013 -4.222 10.568 1.00 98.06 77 ALA A O 1
ATOM 609 N N . GLU A 1 78 ? -1.089 -3.203 10.045 1.00 98.00 78 GLU A N 1
ATOM 610 C CA . GLU A 1 78 ? -1.164 -2.201 11.124 1.00 98.00 78 GLU A CA 1
ATOM 611 C C . GLU A 1 78 ? -2.392 -1.290 10.988 1.00 98.00 78 GLU A C 1
ATOM 613 O O . GLU A 1 78 ? -3.075 -0.990 11.970 1.00 98.00 78 GLU A O 1
ATOM 618 N N . MET A 1 79 ? -2.698 -0.855 9.762 1.00 96.69 79 MET A N 1
ATOM 619 C CA . MET A 1 79 ? -3.864 -0.024 9.480 1.00 96.69 79 MET A CA 1
ATOM 620 C C . MET A 1 79 ? -5.162 -0.757 9.806 1.00 96.69 79 MET A C 1
ATOM 622 O O . MET A 1 79 ? -6.021 -0.159 10.451 1.00 96.69 79 MET A O 1
ATOM 626 N N . ILE A 1 80 ? -5.287 -2.025 9.402 1.00 96.38 80 ILE A N 1
ATOM 627 C CA . ILE A 1 80 ? -6.446 -2.882 9.692 1.00 96.38 80 ILE A CA 1
ATOM 628 C C . ILE A 1 80 ? -6.546 -3.169 11.195 1.00 96.38 80 ILE A C 1
ATOM 630 O O . ILE A 1 80 ? -7.632 -3.079 11.761 1.00 96.38 80 ILE A O 1
ATOM 634 N N . GLY A 1 81 ? -5.416 -3.404 11.866 1.00 97.25 81 GLY A N 1
ATOM 635 C CA . GLY A 1 81 ? -5.318 -3.656 13.308 1.00 97.25 81 GLY A CA 1
ATOM 636 C C . GLY A 1 81 ? -5.599 -2.449 14.216 1.00 97.25 81 GLY A C 1
ATOM 637 O O . GLY A 1 81 ? -5.182 -2.448 15.369 1.00 97.25 81 GLY A O 1
ATOM 638 N N . GLY A 1 82 ? -6.276 -1.408 13.721 1.00 95.19 82 GLY A N 1
ATOM 639 C CA . GLY A 1 82 ? -6.659 -0.219 14.493 1.00 95.19 82 GLY A CA 1
ATOM 640 C C . GLY A 1 82 ? -5.890 1.057 14.137 1.00 95.19 82 GLY A C 1
ATOM 641 O O . GLY A 1 82 ? -6.287 2.149 14.556 1.00 95.19 82 GLY A O 1
ATOM 642 N N . GLY A 1 83 ? -4.844 0.973 13.308 1.00 94.38 83 GLY A N 1
ATOM 643 C CA . GLY A 1 83 ? -4.098 2.143 12.830 1.00 94.38 83 GLY A CA 1
ATOM 644 C C . GLY A 1 83 ? -4.969 3.158 12.075 1.00 94.38 83 GLY A C 1
ATOM 645 O O . GLY A 1 83 ? -4.713 4.364 12.137 1.00 94.38 83 GLY A O 1
ATOM 646 N N . TYR A 1 84 ? -6.061 2.710 11.443 1.00 93.00 84 TYR A N 1
ATOM 647 C CA . TYR A 1 84 ? -7.025 3.577 10.753 1.00 93.00 84 TYR A CA 1
ATOM 648 C C . TYR A 1 84 ? -7.614 4.688 11.632 1.00 93.00 84 TYR A C 1
ATOM 650 O O . TYR A 1 84 ? -7.941 5.760 11.116 1.00 93.00 84 TYR A O 1
ATOM 658 N N . LEU A 1 85 ? -7.693 4.493 12.953 1.00 91.31 85 LEU A N 1
ATOM 659 C CA . LEU A 1 85 ? -8.191 5.508 13.885 1.00 91.31 85 LEU A CA 1
ATOM 660 C C . LEU A 1 85 ? -7.347 6.791 13.846 1.00 91.31 85 LEU A C 1
ATOM 662 O O . LEU A 1 85 ? -7.866 7.885 14.080 1.00 91.31 85 LEU A O 1
ATOM 666 N N . GLN A 1 86 ? -6.064 6.692 13.487 1.00 88.38 86 GLN A N 1
ATOM 667 C CA . GLN A 1 86 ? -5.187 7.855 13.345 1.00 88.38 86 GLN A CA 1
ATOM 668 C C . GLN A 1 86 ? -5.566 8.743 12.151 1.00 88.38 86 GLN A C 1
ATOM 670 O O . GLN A 1 86 ? -5.340 9.949 12.208 1.00 88.38 86 GLN A O 1
ATOM 675 N N . LEU A 1 87 ? -6.195 8.193 11.103 1.00 86.88 87 LEU A N 1
ATOM 676 C CA . LEU A 1 87 ? -6.660 8.975 9.945 1.00 86.88 87 LEU A CA 1
ATOM 677 C C . LEU A 1 87 ? -7.824 9.905 10.296 1.00 86.88 87 LEU A C 1
ATOM 679 O O . LEU A 1 87 ? -8.042 10.920 9.632 1.00 86.88 87 LEU A O 1
ATOM 683 N N . LEU A 1 88 ? -8.583 9.547 11.332 1.00 82.69 88 LEU A N 1
ATOM 684 C CA . LEU A 1 88 ? -9.741 10.305 11.795 1.00 82.69 88 LEU A CA 1
ATOM 685 C C . LEU A 1 88 ? -9.346 11.420 12.765 1.00 82.69 88 LEU A C 1
ATOM 687 O O . LEU A 1 88 ? -10.102 12.376 12.955 1.00 82.69 88 LEU A O 1
ATOM 691 N N . ARG A 1 89 ? -8.145 11.341 13.349 1.00 81.62 89 ARG A N 1
ATOM 692 C CA . ARG A 1 89 ? -7.622 12.390 14.219 1.00 81.62 89 ARG A CA 1
ATOM 693 C C . ARG A 1 89 ? -7.269 13.602 13.368 1.00 81.62 89 ARG A C 1
ATOM 695 O O . ARG A 1 89 ? -6.385 13.562 12.514 1.00 81.62 89 ARG A O 1
ATOM 702 N N . HIS A 1 90 ? -7.965 14.711 13.603 1.00 68.94 90 HIS A N 1
ATOM 703 C CA . HIS A 1 90 ? -7.582 15.977 13.001 1.00 68.94 90 HIS A CA 1
ATOM 704 C C . HIS A 1 90 ? -6.256 16.416 13.625 1.00 68.94 90 HIS A C 1
ATOM 706 O O . HIS A 1 90 ? -6.208 16.834 14.781 1.00 68.94 90 HIS A O 1
ATOM 712 N N . ARG A 1 91 ? -5.162 1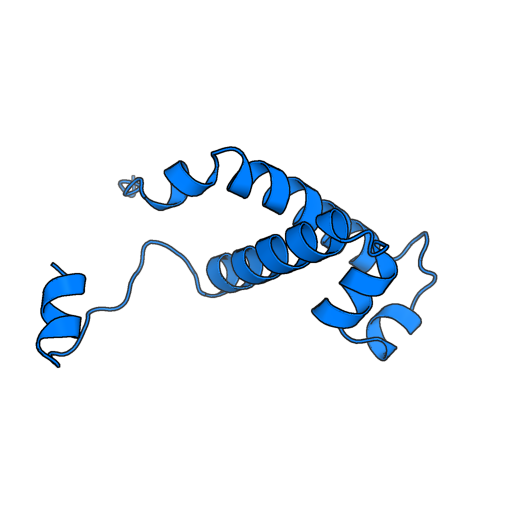6.267 12.877 1.00 66.88 91 ARG A N 1
ATOM 713 C CA . ARG A 1 91 ? -3.857 16.764 13.302 1.00 66.88 91 ARG A CA 1
ATOM 714 C C . ARG A 1 91 ? -3.953 18.286 13.336 1.00 66.88 91 ARG A C 1
ATOM 716 O O . ARG A 1 91 ? -4.070 18.902 12.277 1.00 66.88 91 ARG A O 1
ATOM 723 N N . ARG A 1 92 ? -3.939 18.893 14.529 1.00 59.41 92 ARG A N 1
ATOM 724 C CA . ARG A 1 92 ? -3.655 20.330 14.626 1.00 59.41 92 ARG A CA 1
ATOM 725 C C . ARG A 1 92 ? -2.290 20.519 13.973 1.00 59.41 92 ARG A C 1
ATOM 727 O O . ARG A 1 92 ? -1.328 19.875 14.390 1.00 59.41 92 ARG A O 1
ATOM 734 N N . ARG A 1 93 ? -2.230 21.298 12.893 1.00 57.56 93 ARG A N 1
ATOM 735 C CA . ARG A 1 93 ? -0.945 21.808 12.413 1.00 57.56 93 ARG A CA 1
ATOM 736 C C . ARG A 1 93 ? -0.391 22.652 13.563 1.00 57.56 93 ARG A C 1
ATOM 738 O O . ARG A 1 93 ? -1.097 23.551 14.012 1.00 57.56 93 ARG A O 1
ATOM 745 N N . ALA A 1 94 ? 0.759 22.249 14.097 1.00 54.16 94 ALA A N 1
ATOM 746 C CA . ALA A 1 94 ? 1.606 23.146 14.870 1.00 54.16 94 ALA A CA 1
ATOM 747 C C . ALA A 1 94 ? 2.264 24.128 13.897 1.00 54.16 94 ALA A C 1
ATOM 749 O O . ALA A 1 94 ? 2.487 23.705 12.734 1.00 54.16 94 ALA A O 1
#

Secondary structure (DSSP, 8-state):
-HHHHHHTTPPPPP-TTS-HHHHHHHHHHHHHHHHHHTT--HHHHHHHHH-HHHHHSS-GGG-HHHHHHHHHHHHHHHIIIIITHHHHS-----